Protein AF-A0A7G8ZHF4-F1 (afdb_monomer_lite)

Sequence (142 aa):
MLTRILTFTLAAIASLFSIAAAQAPAPLAVGQEWSIQGEGLDSVRVVIGHLETADGLGDVVHISVSGIPPEYAPGGVIGHLPYLASALPAFLDTQTGTGEVSPEFENGMAYWRDAGGGAFDISLEELITVLLPASYPTDPPK

Radius of gyration: 25.29 Å; chains: 1; bounding box: 54×100×42 Å

pLDDT: mean 82.86, std 17.48, range [40.44, 98.44]

Secondary structure (DSSP, 8-state):
----------------------PPPPPP-TTEEEEE-STT-TT-EEEEEEEEEETTTEEEEEEEEE---TTTSTTSEEEEEEEETTTGGGTEEEEEEE-PPPTTHHHHHHHHHHTT---B-S-HHHIIIIIHHHHS-SSPP-

Foldseek 3Di:
DDDDDDDDDDDDDDPPPPPPPPPDPDDDDAQWKFQWDDPPRRQKIKGFHDWDQAPPAGIKTKIKIARQPCLQPPVRIDQIAIARSVQVVVTTDDGPGGDDGHPCNVVVVVVCVVVVHHHDNDHVCCCRVPPRNVVDPPDDDD

Structure (mmCIF, N/CA/C/O backbone):
data_AF-A0A7G8ZHF4-F1
#
_entry.id   AF-A0A7G8ZHF4-F1
#
loop_
_atom_site.group_PDB
_atom_site.id
_atom_site.type_symbol
_atom_site.label_atom_id
_atom_site.label_alt_id
_atom_site.label_comp_id
_atom_site.label_asym_id
_atom_site.label_entity_id
_atom_site.label_seq_id
_atom_site.pdbx_PDB_ins_code
_atom_site.Cartn_x
_atom_site.Cartn_y
_atom_site.Cartn_z
_atom_site.occupancy
_atom_site.B_iso_or_equiv
_atom_site.auth_seq_id
_atom_site.auth_comp_id
_atom_site.auth_asym_id
_atom_site.auth_atom_id
_atom_site.pdbx_PDB_model_num
ATOM 1 N N . MET A 1 1 ? -36.081 -75.756 27.613 1.00 41.00 1 MET A N 1
ATOM 2 C CA . MET A 1 1 ? -34.888 -75.570 26.757 1.00 41.00 1 MET A CA 1
ATOM 3 C C . MET A 1 1 ? -35.088 -74.254 26.018 1.00 41.00 1 MET A C 1
ATOM 5 O O . MET A 1 1 ? -36.100 -74.136 25.349 1.00 41.00 1 MET A O 1
ATOM 9 N N . LEU A 1 2 ? -34.461 -73.161 26.478 1.00 43.19 2 LEU A N 1
ATOM 10 C CA . LEU A 1 2 ? -33.217 -72.576 25.921 1.00 43.19 2 LEU A CA 1
ATOM 11 C C . LEU A 1 2 ? -33.400 -72.220 24.425 1.00 43.19 2 LEU A C 1
ATOM 13 O O . LEU A 1 2 ? -33.728 -73.101 23.648 1.00 43.19 2 LEU A O 1
ATOM 17 N N . THR A 1 3 ? -33.262 -70.975 23.953 1.00 40.44 3 THR A N 1
ATOM 18 C CA . THR A 1 3 ? -32.170 -70.027 24.232 1.00 40.44 3 THR A CA 1
ATOM 19 C C . THR A 1 3 ? -32.584 -68.590 23.871 1.00 40.44 3 THR A C 1
ATOM 21 O O . THR A 1 3 ? -33.182 -68.349 22.827 1.00 40.44 3 THR A O 1
ATOM 24 N N . ARG A 1 4 ? -32.246 -67.636 24.748 1.00 59.09 4 ARG A N 1
ATOM 25 C CA . ARG A 1 4 ? -32.318 -66.181 24.534 1.00 59.09 4 ARG A CA 1
ATOM 26 C C . ARG A 1 4 ? -31.205 -65.746 23.577 1.00 59.09 4 ARG A C 1
ATOM 28 O O . ARG A 1 4 ? -30.057 -66.107 23.818 1.00 59.09 4 ARG A O 1
ATOM 35 N N . ILE A 1 5 ? -31.507 -64.916 22.582 1.00 54.88 5 ILE A N 1
ATOM 36 C CA . ILE A 1 5 ? -30.484 -64.177 21.832 1.00 54.88 5 ILE A CA 1
ATOM 37 C C . ILE A 1 5 ? -30.623 -62.705 22.215 1.00 54.88 5 ILE A C 1
ATOM 39 O O . ILE A 1 5 ? -31.625 -62.061 21.918 1.00 54.88 5 ILE A O 1
ATOM 43 N N . LEU A 1 6 ? -29.639 -62.221 22.971 1.00 54.59 6 LEU A N 1
ATOM 44 C CA . LEU A 1 6 ? -29.464 -60.820 23.334 1.00 54.59 6 LEU A CA 1
ATOM 45 C C . LEU A 1 6 ? -28.831 -60.114 22.127 1.00 54.59 6 LEU A C 1
ATOM 47 O O . LEU A 1 6 ? -27.663 -60.352 21.822 1.00 54.59 6 LEU A O 1
ATOM 51 N N . THR A 1 7 ? -29.581 -59.265 21.430 1.00 55.22 7 THR A N 1
ATOM 52 C CA . THR A 1 7 ? -29.020 -58.425 20.365 1.00 55.22 7 THR A CA 1
ATOM 53 C C . THR A 1 7 ? -28.458 -57.156 21.003 1.00 55.22 7 THR A C 1
ATOM 55 O O . THR A 1 7 ? -29.204 -56.255 21.376 1.00 55.22 7 THR A O 1
ATOM 58 N N . PHE A 1 8 ? -27.137 -57.106 21.180 1.00 53.47 8 PHE A N 1
ATOM 59 C CA . PHE A 1 8 ? -26.416 -55.877 21.513 1.00 53.47 8 PHE A CA 1
ATOM 60 C C . PHE A 1 8 ? -26.340 -55.004 20.257 1.00 53.47 8 PHE A C 1
ATOM 62 O O . PHE A 1 8 ? -25.573 -55.300 19.341 1.00 53.47 8 PHE A O 1
ATOM 69 N N . THR A 1 9 ? -27.126 -53.930 20.200 1.00 55.09 9 THR A N 1
ATOM 70 C CA . THR A 1 9 ? -26.964 -52.906 19.163 1.00 55.09 9 THR A CA 1
ATOM 71 C C . THR A 1 9 ? -25.876 -51.933 19.607 1.00 55.09 9 THR A C 1
ATOM 73 O O . THR A 1 9 ? -26.032 -51.198 20.581 1.00 55.09 9 THR A O 1
ATOM 76 N N . LEU A 1 10 ? -24.750 -51.982 18.901 1.00 52.69 10 LEU A N 1
ATOM 77 C CA . LEU A 1 10 ? -23.582 -51.126 19.064 1.00 52.69 10 LEU A CA 1
ATOM 78 C C . LEU A 1 10 ? -23.965 -49.666 18.747 1.00 52.69 10 LEU A C 1
ATOM 80 O O . LEU A 1 10 ? -24.356 -49.358 17.622 1.00 52.69 10 LEU A O 1
ATOM 84 N N . ALA A 1 11 ? -23.872 -48.767 19.727 1.00 55.88 11 ALA A N 1
ATOM 85 C CA . ALA A 1 11 ? -24.032 -47.332 19.505 1.00 55.88 11 ALA A CA 1
ATOM 86 C C . ALA A 1 11 ? -22.771 -46.782 18.816 1.00 55.88 11 ALA A C 1
ATOM 88 O O . ALA A 1 11 ? -21.720 -46.651 19.442 1.00 55.88 11 ALA A O 1
ATOM 89 N N . ALA A 1 12 ? -22.862 -46.490 17.518 1.00 54.31 12 ALA A N 1
ATOM 90 C CA . ALA A 1 12 ? -21.806 -45.816 16.771 1.00 54.31 12 ALA A CA 1
ATOM 91 C C . ALA A 1 12 ? -21.828 -44.312 17.097 1.00 54.31 12 ALA A C 1
ATOM 93 O O . ALA A 1 12 ? -22.711 -43.581 16.653 1.00 54.31 12 ALA A O 1
ATOM 94 N N . ILE A 1 13 ? -20.864 -43.857 17.897 1.00 61.62 13 ILE A N 1
ATOM 95 C CA . ILE A 1 13 ? -20.627 -42.436 18.168 1.00 61.62 13 ILE A CA 1
ATOM 96 C C . ILE A 1 13 ? -19.887 -41.865 16.953 1.00 61.62 13 ILE A C 1
ATOM 98 O O . ILE A 1 13 ? -18.689 -42.080 16.787 1.00 61.62 13 ILE A O 1
ATOM 102 N N . ALA A 1 14 ? -20.610 -41.176 16.070 1.00 56.94 1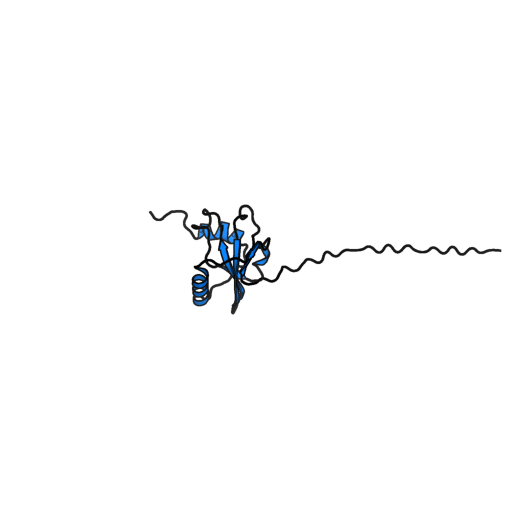4 ALA A N 1
ATOM 103 C CA . ALA A 1 14 ? -20.013 -40.414 14.979 1.00 56.94 14 ALA A CA 1
ATOM 104 C C . ALA A 1 14 ? -19.452 -39.100 15.544 1.00 56.94 14 ALA A C 1
ATOM 106 O O . ALA A 1 14 ? -20.191 -38.144 15.779 1.00 56.94 14 ALA A O 1
ATOM 107 N N . SER A 1 15 ? -18.144 -39.063 15.797 1.00 61.16 15 SER A N 1
ATOM 108 C CA . SER A 1 15 ? -17.436 -37.833 16.149 1.00 61.16 15 SER A CA 1
ATOM 109 C C . SER A 1 15 ? -17.461 -36.873 14.958 1.00 61.16 15 SER A C 1
ATOM 111 O O . SER A 1 15 ? -16.761 -37.074 13.966 1.00 61.16 15 SER A O 1
ATOM 113 N N . LEU A 1 16 ? -18.282 -35.829 15.061 1.00 57.31 16 LEU A N 1
ATOM 114 C CA . LEU A 1 16 ? -18.289 -34.681 14.159 1.00 57.31 16 LEU A CA 1
ATOM 115 C C . LEU A 1 16 ? -17.000 -33.879 14.378 1.00 57.31 16 LEU A C 1
ATOM 117 O O . LEU A 1 16 ? -16.948 -32.976 15.209 1.00 57.31 16 LEU A O 1
ATOM 121 N N . PHE A 1 17 ? -15.940 -34.219 13.649 1.00 56.84 17 PHE A N 1
ATOM 122 C CA . PHE A 1 17 ? -14.809 -33.313 13.489 1.00 56.84 17 PHE A CA 1
ATOM 123 C C . PHE A 1 17 ? -15.224 -32.224 12.500 1.00 56.84 17 PHE A C 1
ATOM 125 O O . PHE A 1 17 ? -15.137 -32.402 11.286 1.00 56.84 17 PHE A O 1
ATOM 132 N N . SER A 1 18 ? -15.710 -31.099 13.023 1.00 59.12 18 SER A N 1
ATOM 133 C CA . SER A 1 18 ? -15.819 -29.864 12.249 1.00 59.12 18 SER A CA 1
ATOM 134 C C . SER A 1 18 ? -14.406 -29.406 11.906 1.00 59.12 18 SER A C 1
ATOM 136 O O . SER A 1 18 ? -13.730 -28.781 12.720 1.00 59.12 18 SER A O 1
ATOM 138 N N . ILE A 1 19 ? -13.938 -29.753 10.710 1.00 61.25 19 ILE A N 1
ATOM 139 C CA . ILE A 1 19 ? -12.749 -29.133 10.135 1.00 61.25 19 ILE A CA 1
ATOM 140 C C . ILE A 1 19 ? -13.155 -27.687 9.857 1.00 61.25 19 ILE A C 1
ATOM 142 O O . ILE A 1 19 ? -13.947 -27.426 8.951 1.00 61.25 19 ILE A O 1
ATOM 146 N N . ALA A 1 20 ? -12.675 -26.753 10.678 1.00 59.09 20 ALA A N 1
ATOM 147 C CA . ALA A 1 20 ? -12.745 -25.339 10.355 1.00 59.09 20 ALA A CA 1
ATOM 148 C C . ALA A 1 20 ? -11.968 -25.148 9.047 1.00 59.09 20 ALA A C 1
ATOM 150 O O . ALA A 1 20 ? -10.740 -25.216 9.031 1.00 59.09 20 ALA A O 1
ATOM 151 N N . ALA A 1 21 ? -12.685 -25.003 7.934 1.00 57.22 21 ALA A N 1
ATOM 152 C CA . ALA A 1 21 ? -12.077 -24.609 6.680 1.00 57.22 21 ALA A CA 1
ATOM 153 C C . ALA A 1 21 ? -11.500 -23.208 6.896 1.00 57.22 21 ALA A C 1
ATOM 155 O O . ALA A 1 21 ? -12.256 -22.258 7.106 1.00 57.22 21 ALA A O 1
ATOM 156 N N . ALA A 1 22 ? -10.172 -23.097 6.898 1.00 57.25 22 ALA A N 1
ATOM 157 C CA . ALA A 1 22 ? -9.510 -21.808 6.800 1.00 57.25 22 ALA A CA 1
ATOM 158 C C . ALA A 1 22 ? -10.074 -21.107 5.559 1.00 57.25 22 ALA A C 1
ATOM 160 O O . ALA A 1 22 ? -9.947 -21.615 4.442 1.00 57.25 22 ALA A O 1
ATOM 161 N N . GLN A 1 23 ? -10.784 -19.998 5.765 1.00 52.66 23 GLN A N 1
ATOM 162 C CA . GLN A 1 23 ? -11.251 -19.171 4.664 1.00 52.66 23 GLN A CA 1
ATOM 163 C C . GLN A 1 23 ? -10.007 -18.659 3.943 1.00 52.66 23 GLN A C 1
ATOM 165 O O . GLN A 1 23 ? -9.147 -18.034 4.562 1.00 52.66 23 GLN A O 1
ATOM 170 N N . ALA A 1 24 ? -9.879 -18.984 2.656 1.00 57.00 24 ALA A N 1
ATOM 171 C CA . ALA A 1 24 ? -8.838 -18.389 1.833 1.00 57.00 24 ALA A CA 1
ATOM 172 C C . ALA A 1 24 ? -8.989 -16.858 1.896 1.00 57.00 24 ALA A C 1
ATOM 174 O O . ALA A 1 24 ? -10.131 -16.380 1.879 1.00 57.00 24 ALA A O 1
ATOM 175 N N . PRO A 1 25 ? -7.884 -16.096 1.992 1.00 63.62 25 PRO A N 1
ATOM 176 C CA . PRO A 1 25 ? -7.959 -14.642 2.001 1.00 63.62 25 PRO A CA 1
ATOM 177 C C . PRO A 1 25 ? -8.721 -14.167 0.762 1.00 63.62 25 PRO A C 1
ATOM 179 O O . PRO A 1 25 ? -8.571 -14.730 -0.328 1.00 63.62 25 PRO A O 1
ATOM 182 N N . ALA A 1 26 ? -9.587 -13.170 0.946 1.00 70.44 26 ALA A N 1
ATOM 183 C CA . ALA A 1 26 ? -10.343 -12.596 -0.155 1.00 70.44 26 ALA A CA 1
ATOM 184 C C . ALA A 1 26 ? -9.377 -12.114 -1.255 1.00 70.44 26 ALA A C 1
ATOM 186 O O . ALA A 1 26 ? -8.297 -11.607 -0.938 1.00 70.44 26 ALA A O 1
ATOM 187 N N . PRO A 1 27 ? -9.729 -12.272 -2.542 1.00 87.50 27 PRO A N 1
ATOM 188 C CA . PRO A 1 27 ? -8.869 -11.820 -3.623 1.00 87.50 27 PRO A CA 1
ATOM 189 C C . PRO A 1 27 ? -8.679 -10.300 -3.557 1.00 87.50 27 PRO A C 1
ATOM 191 O O . PRO A 1 27 ? -9.636 -9.542 -3.365 1.00 87.50 27 PRO A O 1
ATOM 194 N N . LEU A 1 28 ? -7.430 -9.875 -3.743 1.00 94.81 28 LEU A N 1
ATOM 195 C CA . LEU A 1 28 ? -7.052 -8.470 -3.825 1.00 94.81 28 LEU A CA 1
ATOM 196 C C . LEU A 1 28 ? -7.618 -7.847 -5.105 1.00 94.81 28 LEU A C 1
ATOM 198 O O . LEU A 1 28 ? -7.568 -8.455 -6.176 1.00 94.81 28 LEU A O 1
ATOM 202 N N . ALA A 1 29 ? -8.143 -6.630 -5.000 1.00 96.94 29 ALA A N 1
ATOM 203 C CA . ALA A 1 29 ? -8.706 -5.899 -6.129 1.00 96.94 29 ALA A CA 1
ATOM 204 C C . ALA A 1 29 ? -8.417 -4.400 -6.030 1.00 96.94 29 ALA A C 1
ATOM 206 O O . ALA A 1 29 ? -8.378 -3.826 -4.942 1.00 96.94 29 ALA A O 1
ATOM 207 N N . VAL A 1 30 ? -8.260 -3.762 -7.192 1.00 98.06 30 VAL A N 1
ATOM 208 C CA . VAL A 1 30 ? -8.079 -2.309 -7.293 1.00 98.06 30 VAL A CA 1
ATOM 209 C C . VAL A 1 30 ? -9.252 -1.576 -6.639 1.00 98.06 30 VAL A C 1
ATOM 211 O O . VAL A 1 30 ? -10.412 -1.956 -6.797 1.00 98.06 30 VAL A O 1
ATOM 214 N N . GLY A 1 31 ? -8.927 -0.519 -5.903 1.00 97.94 31 GLY A N 1
ATOM 215 C CA . GLY A 1 31 ? -9.852 0.326 -5.163 1.00 97.94 31 GLY A CA 1
ATOM 216 C C . GLY A 1 31 ? -10.181 -0.179 -3.762 1.00 97.94 31 GLY A C 1
ATOM 217 O O . GLY A 1 31 ? -10.786 0.575 -3.008 1.00 97.94 31 GLY A O 1
ATOM 218 N N . GLN A 1 32 ? -9.801 -1.406 -3.378 1.00 98.19 32 GLN A N 1
ATOM 219 C CA . GLN A 1 32 ? -10.012 -1.875 -2.006 1.00 98.19 32 GLN A CA 1
ATOM 220 C C . GLN A 1 32 ? -9.186 -1.049 -1.014 1.00 98.19 32 GLN A C 1
ATOM 222 O O . GLN A 1 32 ? -7.991 -0.834 -1.227 1.00 98.19 32 GLN A O 1
ATOM 227 N N . GLU A 1 33 ? -9.825 -0.650 0.086 1.00 98.12 33 GLU A N 1
ATOM 228 C CA . GLU A 1 33 ? -9.169 -0.055 1.249 1.00 98.12 33 GLU A CA 1
ATOM 229 C C . GLU A 1 33 ? -9.134 -1.056 2.407 1.00 98.12 33 GLU A C 1
ATOM 231 O O . GLU A 1 33 ? -10.126 -1.741 2.682 1.00 98.12 33 GLU A O 1
ATOM 236 N N . TRP A 1 34 ? -7.994 -1.117 3.090 1.00 97.50 34 TRP A N 1
ATOM 237 C CA . TRP A 1 34 ? -7.728 -2.036 4.187 1.00 97.50 34 TRP A CA 1
ATOM 238 C C . TRP A 1 34 ? -7.129 -1.314 5.400 1.00 97.50 34 TRP A C 1
ATOM 240 O O . TRP A 1 34 ? -6.293 -0.416 5.251 1.00 97.50 34 TRP A O 1
ATOM 250 N N . SER A 1 35 ? -7.519 -1.748 6.603 1.00 95.00 35 SER A N 1
ATOM 251 C CA . SER A 1 35 ? -6.708 -1.565 7.810 1.00 95.00 35 SER A CA 1
ATOM 252 C C . SER A 1 35 ? -5.525 -2.533 7.800 1.00 95.00 35 SER A C 1
ATOM 254 O O . SER A 1 35 ? -5.523 -3.533 7.072 1.00 95.00 35 SER A O 1
ATOM 256 N N . ILE A 1 36 ? -4.520 -2.243 8.623 1.00 91.94 36 ILE A N 1
ATOM 257 C CA . ILE A 1 36 ? -3.339 -3.092 8.772 1.00 91.94 36 ILE A CA 1
ATOM 258 C C . ILE A 1 36 ? -3.173 -3.571 10.207 1.00 91.94 36 ILE A C 1
ATOM 260 O O . ILE A 1 36 ? -3.678 -2.957 11.144 1.00 91.94 36 ILE A O 1
ATOM 264 N N . GLN A 1 37 ? -2.444 -4.670 10.356 1.00 85.75 37 GLN A N 1
ATOM 265 C CA . GLN A 1 37 ? -2.004 -5.181 11.648 1.00 85.75 37 GLN A CA 1
ATOM 266 C C . GLN A 1 37 ? -0.793 -4.372 12.144 1.00 85.75 37 GLN A C 1
ATOM 268 O O . GLN A 1 37 ? 0.054 -3.977 11.342 1.00 85.75 37 GLN A O 1
ATOM 273 N N . GLY A 1 38 ? -0.699 -4.152 13.457 1.00 81.62 38 GLY A N 1
ATOM 274 C CA . GLY A 1 38 ? 0.460 -3.524 14.104 1.00 81.62 38 GLY A CA 1
ATOM 275 C C . GLY A 1 38 ? 0.063 -2.589 15.244 1.00 81.62 38 GLY A C 1
ATOM 276 O O . GLY A 1 38 ? -0.943 -1.880 15.165 1.00 81.62 38 GLY A O 1
ATOM 277 N N . GLU A 1 39 ? 0.843 -2.584 16.325 1.00 82.31 39 GLU A N 1
ATOM 278 C CA . GLU A 1 39 ? 0.576 -1.703 17.465 1.00 82.31 39 GLU A CA 1
ATOM 279 C C . GLU A 1 39 ? 0.784 -0.233 17.067 1.00 82.31 39 GLU A C 1
ATOM 281 O O . GLU A 1 39 ? 1.812 0.141 16.509 1.00 82.31 39 GLU A O 1
ATOM 286 N N . GLY A 1 40 ? -0.203 0.623 17.350 1.00 82.38 40 GLY A N 1
ATOM 287 C CA . GLY A 1 40 ? -0.129 2.052 17.025 1.00 82.38 40 GLY A CA 1
ATOM 288 C C . GLY A 1 40 ? -0.372 2.397 15.550 1.00 82.38 40 GLY A C 1
ATOM 289 O O . GLY A 1 40 ? -0.235 3.561 15.178 1.00 82.38 40 GLY A O 1
ATOM 290 N N . LEU A 1 41 ? -0.774 1.427 14.718 1.00 86.25 41 LEU A N 1
ATOM 291 C CA . LEU A 1 41 ? -1.065 1.630 13.292 1.00 86.25 41 LEU A CA 1
ATOM 292 C C . LEU A 1 41 ? -2.570 1.694 12.977 1.00 86.25 41 LEU A C 1
ATOM 294 O O . LEU A 1 41 ? -2.970 1.623 11.817 1.00 86.25 41 LEU A O 1
ATOM 298 N N . ASP A 1 42 ? -3.417 1.906 13.989 1.00 89.06 42 ASP A N 1
ATOM 299 C CA . ASP A 1 42 ? -4.885 1.927 13.863 1.00 89.06 42 ASP A CA 1
ATOM 300 C C . ASP A 1 42 ? -5.412 2.982 12.873 1.00 89.06 42 ASP A C 1
ATOM 302 O O . ASP A 1 42 ? -6.508 2.846 12.313 1.00 89.06 42 ASP A O 1
ATOM 306 N N . SER A 1 43 ? -4.652 4.058 12.650 1.00 92.44 43 SER A N 1
ATOM 307 C CA . SER A 1 43 ? -4.976 5.114 11.685 1.00 92.44 43 SER A CA 1
ATOM 308 C C . SER A 1 43 ? -4.493 4.815 10.268 1.00 92.44 43 SER A C 1
ATOM 310 O O . SER A 1 43 ? -4.945 5.481 9.338 1.00 92.44 43 SER A O 1
ATOM 312 N N . VAL A 1 44 ? -3.608 3.831 10.087 1.00 94.12 44 VAL A N 1
ATOM 313 C CA . VAL A 1 44 ? -2.999 3.541 8.791 1.00 94.12 44 VAL A CA 1
ATOM 314 C C . VAL A 1 44 ? -3.998 2.845 7.877 1.00 94.12 44 VAL A C 1
ATOM 316 O O . VAL A 1 44 ? -4.682 1.893 8.267 1.00 94.12 44 VAL A O 1
ATOM 319 N N . ARG A 1 45 ? -4.099 3.334 6.643 1.00 96.38 45 ARG A N 1
ATOM 320 C CA . ARG A 1 45 ? -4.939 2.760 5.592 1.00 96.38 45 ARG A CA 1
ATOM 321 C C . ARG A 1 45 ? -4.105 2.444 4.369 1.00 96.38 45 ARG A C 1
ATOM 323 O O . ARG A 1 45 ? -3.231 3.221 3.989 1.00 96.38 45 ARG A O 1
ATOM 330 N N . VAL A 1 46 ? -4.409 1.309 3.755 1.00 97.31 46 VAL A N 1
ATOM 331 C CA . VAL A 1 46 ? -3.806 0.843 2.507 1.00 97.31 46 VAL A CA 1
ATOM 332 C C . VAL A 1 46 ? -4.881 0.828 1.432 1.00 97.31 46 VAL A C 1
ATOM 334 O O . VAL A 1 46 ? -5.908 0.178 1.612 1.00 97.31 46 VAL A O 1
ATOM 337 N N . VAL A 1 47 ? -4.632 1.497 0.308 1.00 98.38 47 VAL A N 1
ATOM 338 C CA . VAL A 1 47 ? -5.492 1.441 -0.883 1.00 98.38 47 VAL A CA 1
ATOM 339 C C . VAL A 1 47 ? -4.750 0.734 -2.008 1.00 98.38 47 VAL A C 1
ATOM 341 O O . VAL A 1 47 ? -3.636 1.123 -2.361 1.00 98.38 47 VAL A O 1
ATOM 344 N N . ILE A 1 48 ? -5.376 -0.286 -2.595 1.00 98.44 48 ILE A N 1
ATOM 345 C CA . ILE A 1 48 ? -4.836 -1.002 -3.756 1.00 98.44 48 ILE A CA 1
ATOM 346 C C . ILE A 1 48 ? -5.105 -0.180 -5.014 1.00 98.44 48 ILE A C 1
ATOM 348 O O . ILE A 1 48 ? -6.252 -0.041 -5.430 1.00 98.44 48 ILE A O 1
ATOM 352 N N . GLY A 1 49 ? -4.063 0.353 -5.643 1.00 98.31 49 GLY A N 1
ATOM 353 C CA . GLY A 1 49 ? -4.202 1.185 -6.838 1.00 98.31 49 GLY A CA 1
ATOM 354 C C . GLY A 1 49 ? -3.986 0.447 -8.152 1.00 98.31 49 GLY A C 1
ATOM 355 O O . GLY A 1 49 ? -4.634 0.761 -9.147 1.00 98.31 49 GLY A O 1
ATOM 356 N N . HIS A 1 50 ? -3.099 -0.549 -8.174 1.00 98.38 50 HIS A N 1
ATOM 357 C CA . HIS A 1 50 ? -2.805 -1.306 -9.389 1.00 98.38 50 HIS A CA 1
ATOM 358 C C . HIS A 1 50 ? -2.351 -2.733 -9.076 1.00 98.38 50 HIS A C 1
ATOM 360 O O . HIS A 1 50 ? -1.797 -3.005 -8.011 1.00 98.38 50 HIS A O 1
ATOM 366 N N . LEU A 1 51 ? -2.593 -3.636 -10.022 1.00 98.00 51 LEU A N 1
ATOM 367 C CA . LEU A 1 51 ? -2.170 -5.032 -9.996 1.00 98.00 51 LEU A CA 1
ATOM 368 C C . LEU A 1 51 ? -1.517 -5.324 -11.349 1.00 98.00 51 LEU A C 1
ATOM 370 O O . LEU A 1 51 ? -2.171 -5.136 -12.376 1.00 98.00 51 LEU A O 1
ATOM 374 N N . GLU A 1 52 ? -0.268 -5.781 -11.364 1.00 96.62 52 GLU A N 1
ATOM 375 C CA . GLU A 1 52 ? 0.410 -6.203 -12.595 1.00 96.62 52 GLU A CA 1
ATOM 376 C C . GLU A 1 52 ? 1.335 -7.397 -12.361 1.00 96.62 52 GLU A C 1
ATOM 378 O O . GLU A 1 52 ? 1.799 -7.630 -11.251 1.00 96.62 52 GLU A O 1
ATOM 383 N N . THR A 1 53 ? 1.612 -8.158 -13.418 1.00 97.25 53 THR A N 1
ATOM 384 C CA . THR A 1 53 ? 2.677 -9.165 -13.410 1.00 97.25 53 THR A CA 1
ATOM 385 C C . THR A 1 53 ? 3.916 -8.538 -14.040 1.00 97.25 53 THR A C 1
ATOM 387 O O . THR A 1 53 ? 3.887 -8.160 -15.211 1.00 97.25 53 THR A O 1
ATOM 390 N N . ALA A 1 54 ? 4.996 -8.426 -13.270 1.00 94.88 54 ALA A N 1
ATOM 391 C CA . ALA A 1 54 ? 6.249 -7.816 -13.693 1.00 94.88 54 ALA A CA 1
ATOM 392 C C . ALA A 1 54 ? 7.324 -8.873 -13.983 1.00 94.88 54 ALA A C 1
ATOM 394 O O . ALA A 1 54 ? 7.502 -9.843 -13.234 1.00 94.88 54 ALA A O 1
ATOM 395 N N . ASP A 1 55 ? 8.068 -8.667 -15.070 1.00 92.75 55 ASP A N 1
ATOM 396 C CA . ASP A 1 55 ? 9.124 -9.579 -15.502 1.00 92.75 55 ASP A CA 1
ATOM 397 C C . ASP A 1 55 ? 10.186 -9.752 -14.408 1.00 92.75 55 ASP A C 1
ATOM 399 O O . ASP A 1 55 ? 10.776 -8.793 -13.916 1.00 92.75 55 ASP A O 1
ATOM 403 N N . GLY A 1 56 ? 10.431 -11.003 -14.013 1.00 92.81 56 GLY A N 1
ATOM 404 C CA . GLY A 1 56 ? 11.407 -11.349 -12.976 1.00 92.81 56 GLY A CA 1
ATOM 405 C C . GLY A 1 56 ? 10.937 -11.155 -11.528 1.00 92.81 56 GLY A C 1
ATOM 406 O O . GLY A 1 56 ? 11.623 -11.638 -10.629 1.00 92.81 56 GLY A O 1
ATOM 407 N N . LEU A 1 57 ? 9.778 -10.528 -11.294 1.00 94.31 57 LEU A N 1
ATOM 408 C CA . LEU A 1 57 ? 9.207 -10.315 -9.953 1.00 94.31 57 LEU A CA 1
ATOM 409 C C . LEU A 1 57 ? 7.924 -11.120 -9.707 1.00 94.31 57 LEU A C 1
ATOM 411 O O . LEU A 1 57 ? 7.640 -11.479 -8.567 1.00 94.31 57 LEU A O 1
ATOM 415 N N . GLY A 1 58 ? 7.171 -11.441 -10.762 1.00 95.88 58 GLY A N 1
ATOM 416 C CA . GLY A 1 58 ? 5.855 -12.067 -10.639 1.00 95.88 58 GLY A CA 1
ATOM 417 C C . GLY A 1 58 ? 4.763 -11.034 -10.370 1.00 95.88 58 GLY A C 1
ATOM 418 O O . GLY A 1 58 ? 4.832 -9.919 -10.881 1.00 95.88 58 GLY A O 1
ATOM 419 N N . ASP A 1 59 ? 3.739 -11.409 -9.606 1.00 97.62 59 ASP A N 1
ATOM 420 C CA . ASP A 1 59 ? 2.588 -10.540 -9.352 1.00 97.62 59 ASP A CA 1
ATOM 421 C C . ASP A 1 59 ? 2.918 -9.462 -8.310 1.00 97.62 59 ASP A C 1
ATOM 423 O O . ASP A 1 59 ? 3.282 -9.759 -7.165 1.00 97.62 59 ASP A O 1
ATOM 427 N N . VAL A 1 60 ? 2.751 -8.203 -8.711 1.00 97.94 60 VAL A N 1
ATOM 428 C CA . VAL A 1 60 ? 3.011 -7.000 -7.921 1.00 97.94 60 VAL A CA 1
ATOM 429 C C . VAL A 1 60 ? 1.704 -6.243 -7.683 1.00 97.94 60 VAL A C 1
ATOM 431 O O . VAL A 1 60 ? 0.883 -6.035 -8.578 1.00 97.94 60 VAL A O 1
ATOM 434 N N . VAL A 1 61 ? 1.520 -5.812 -6.440 1.00 98.12 61 VAL A N 1
ATOM 435 C CA . VAL A 1 61 ? 0.412 -4.985 -5.974 1.00 98.12 61 VAL A CA 1
ATOM 436 C C . VAL A 1 61 ? 0.956 -3.609 -5.637 1.00 98.12 61 VAL A C 1
ATOM 438 O O . VAL A 1 61 ? 1.827 -3.461 -4.783 1.00 98.12 61 VAL A O 1
ATOM 441 N N . HIS A 1 62 ? 0.433 -2.591 -6.300 1.00 98.25 62 HIS A N 1
ATOM 442 C CA . HIS A 1 62 ? 0.848 -1.211 -6.105 1.00 98.25 62 HIS A CA 1
ATOM 443 C C . HIS A 1 62 ? -0.165 -0.557 -5.181 1.00 98.25 62 HIS A C 1
ATOM 445 O O . HIS A 1 62 ? -1.355 -0.482 -5.506 1.00 98.25 62 HIS A O 1
ATOM 451 N N . ILE A 1 63 ? 0.308 -0.087 -4.033 1.00 98.06 63 ILE A N 1
ATOM 452 C CA . ILE A 1 63 ? -0.533 0.483 -2.987 1.00 98.06 63 ILE A CA 1
ATOM 453 C C . ILE A 1 63 ? -0.195 1.950 -2.729 1.00 98.06 63 ILE A C 1
ATOM 455 O O . ILE A 1 63 ? 0.924 2.403 -2.977 1.00 98.06 63 ILE A O 1
ATOM 459 N N . 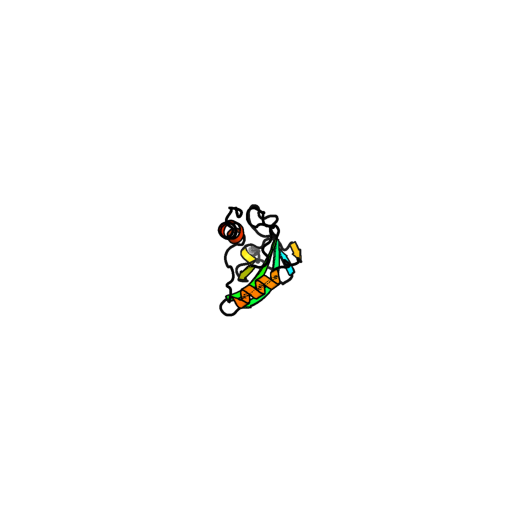SER A 1 64 ? -1.170 2.681 -2.204 1.00 97.75 64 SER A N 1
ATOM 460 C CA . SER A 1 64 ? -0.957 3.954 -1.521 1.00 97.75 64 SER A CA 1
ATOM 461 C C . SER A 1 64 ? -1.247 3.762 -0.035 1.00 97.75 64 SER A C 1
ATOM 463 O O . SER A 1 64 ? -2.150 3.001 0.322 1.00 97.75 64 SER A O 1
ATOM 465 N N . VAL A 1 65 ? -0.473 4.425 0.824 1.00 95.94 65 VAL A N 1
ATOM 466 C CA . VAL A 1 65 ? -0.606 4.306 2.281 1.00 95.94 65 VAL A CA 1
ATOM 467 C C . VAL A 1 65 ? -0.860 5.682 2.872 1.00 95.94 65 VAL A C 1
ATOM 469 O O . VAL A 1 65 ? -0.162 6.635 2.532 1.00 95.94 65 VAL A O 1
ATOM 472 N N . SER A 1 66 ? -1.848 5.799 3.752 1.00 95.50 66 SER A N 1
ATOM 473 C CA . SER A 1 66 ? -2.212 7.054 4.415 1.00 95.50 66 SER A CA 1
ATOM 474 C C . SER A 1 66 ? -2.442 6.852 5.910 1.00 95.50 66 SER A C 1
ATOM 476 O O . SER A 1 66 ? -2.479 5.721 6.392 1.00 95.50 66 SER A O 1
ATOM 478 N N . GLY A 1 67 ? -2.563 7.953 6.658 1.00 93.31 67 GLY A N 1
ATOM 479 C CA . GLY A 1 67 ? -2.781 7.914 8.106 1.00 93.31 67 GLY A CA 1
ATOM 480 C C . GLY A 1 67 ? -1.561 7.437 8.895 1.00 93.31 67 GLY A C 1
ATOM 481 O O . GLY A 1 67 ? -1.703 6.986 10.032 1.00 93.31 67 GLY A O 1
ATOM 482 N N . ILE A 1 68 ? -0.374 7.530 8.290 1.00 90.06 68 ILE A N 1
ATOM 483 C CA . ILE A 1 68 ? 0.896 7.205 8.939 1.00 90.06 68 ILE A CA 1
ATOM 484 C C . ILE A 1 68 ? 1.197 8.289 9.980 1.00 90.06 68 ILE A C 1
ATOM 486 O O . ILE A 1 68 ? 1.079 9.477 9.654 1.00 90.06 68 ILE A O 1
ATOM 490 N N . PRO A 1 69 ? 1.588 7.923 11.212 1.00 85.06 69 PRO A N 1
ATOM 491 C CA . PRO A 1 69 ? 1.982 8.908 12.207 1.00 85.06 69 PRO A CA 1
ATOM 492 C C . PRO A 1 69 ? 3.096 9.842 11.680 1.00 85.06 69 PRO A C 1
ATOM 494 O O . PRO A 1 69 ? 4.040 9.366 11.035 1.00 85.06 69 PRO A O 1
ATOM 497 N N . PRO A 1 70 ? 3.002 11.169 11.904 1.00 81.88 70 PRO A N 1
ATOM 498 C CA . PRO A 1 70 ? 3.935 12.149 11.339 1.00 81.88 70 PRO A CA 1
ATOM 499 C C . PRO A 1 70 ? 5.412 11.914 11.677 1.00 81.88 70 PRO A C 1
ATOM 501 O O . PRO A 1 70 ? 6.283 12.337 10.918 1.00 81.88 70 PRO A O 1
ATOM 504 N N . GLU A 1 71 ? 5.697 11.257 12.801 1.00 80.38 71 GLU A N 1
ATOM 505 C CA . GLU A 1 71 ? 7.040 10.854 13.224 1.00 80.38 71 GLU A CA 1
ATOM 506 C C . GLU A 1 71 ? 7.697 9.828 12.288 1.00 80.38 71 GLU A C 1
ATOM 508 O O . GLU A 1 71 ? 8.924 9.744 12.260 1.00 80.38 71 GLU A O 1
ATOM 513 N N . TYR A 1 72 ? 6.907 9.084 11.506 1.00 79.62 72 TYR A N 1
ATOM 514 C CA . TYR A 1 72 ? 7.399 8.079 10.559 1.00 79.62 72 TYR A CA 1
ATOM 515 C C . TYR A 1 72 ? 7.353 8.555 9.105 1.00 79.62 72 TYR A C 1
ATOM 517 O O . TYR A 1 72 ? 8.193 8.158 8.299 1.00 79.62 72 TYR A O 1
ATOM 525 N N . ALA A 1 73 ? 6.386 9.408 8.760 1.00 81.44 73 ALA A N 1
ATOM 526 C CA . ALA A 1 73 ? 6.251 9.966 7.419 1.00 81.44 73 ALA A CA 1
ATOM 527 C C . ALA A 1 73 ? 5.730 11.412 7.482 1.00 81.44 73 ALA A C 1
ATOM 529 O O . ALA A 1 73 ? 4.564 11.630 7.833 1.00 81.44 73 ALA A O 1
ATOM 530 N N . PRO A 1 74 ? 6.537 12.417 7.095 1.00 77.94 74 PRO A N 1
ATOM 531 C CA . PRO A 1 74 ? 6.059 13.788 6.964 1.00 77.94 74 PRO A CA 1
ATOM 532 C C . PRO A 1 74 ? 4.864 13.863 6.003 1.00 77.94 74 PRO A C 1
ATOM 534 O O . PRO A 1 74 ? 4.947 13.443 4.853 1.00 77.94 74 PRO A O 1
ATOM 537 N N . GLY A 1 75 ? 3.733 14.387 6.479 1.00 84.06 75 GLY A N 1
ATOM 538 C CA . GLY A 1 75 ? 2.482 14.437 5.710 1.00 84.06 75 GLY A CA 1
ATOM 539 C C . GLY A 1 75 ? 1.611 13.180 5.810 1.00 84.06 75 GLY A C 1
ATOM 540 O O . GLY A 1 75 ? 0.498 13.188 5.292 1.00 84.06 75 GLY A O 1
ATOM 541 N N . GLY A 1 76 ? 2.073 12.133 6.502 1.00 90.06 76 GLY A N 1
ATOM 542 C CA . GLY A 1 76 ? 1.287 10.945 6.845 1.00 90.06 76 GLY A CA 1
ATOM 543 C C . GLY A 1 76 ? 0.833 10.100 5.654 1.00 90.06 76 GLY A C 1
ATOM 544 O O . GLY A 1 76 ? -0.112 9.321 5.789 1.00 90.06 76 GLY A O 1
ATOM 545 N N . VAL A 1 77 ? 1.468 10.269 4.489 1.00 91.50 77 VAL A N 1
ATOM 546 C CA . VAL A 1 77 ? 1.106 9.606 3.232 1.00 91.50 77 VAL A CA 1
ATOM 547 C C . VAL A 1 77 ? 2.360 9.117 2.515 1.00 91.50 77 VAL A C 1
ATOM 549 O O . VAL A 1 77 ? 3.328 9.859 2.371 1.00 91.50 77 VAL A O 1
ATOM 552 N N . ILE A 1 78 ? 2.303 7.892 1.996 1.00 91.69 78 ILE A N 1
ATOM 553 C CA . ILE A 1 78 ? 3.238 7.381 0.994 1.00 91.69 78 ILE A CA 1
ATOM 554 C C . ILE A 1 78 ? 2.481 7.231 -0.321 1.00 91.69 78 ILE A C 1
ATOM 556 O O . ILE A 1 78 ? 1.478 6.515 -0.418 1.00 91.69 78 ILE A O 1
ATOM 560 N N . GLY A 1 79 ? 2.969 7.944 -1.336 1.00 93.88 79 GLY A N 1
ATOM 561 C CA . GLY A 1 79 ? 2.296 8.071 -2.624 1.00 93.88 79 GLY A CA 1
ATOM 562 C C . GLY A 1 79 ? 2.147 6.749 -3.368 1.00 93.88 79 GLY A C 1
ATOM 563 O O . GLY A 1 79 ? 1.072 6.474 -3.886 1.00 93.88 79 GLY A O 1
ATOM 564 N N . HIS A 1 80 ? 3.196 5.925 -3.379 1.00 96.38 80 HIS A N 1
ATOM 565 C CA . HIS A 1 80 ? 3.249 4.660 -4.108 1.00 96.38 80 HIS A CA 1
ATOM 566 C C . HIS A 1 80 ? 4.226 3.693 -3.426 1.00 96.38 80 HIS A C 1
ATOM 568 O O . HIS A 1 80 ? 5.352 4.075 -3.110 1.00 96.38 80 HIS A O 1
ATOM 574 N N . LEU A 1 81 ? 3.792 2.448 -3.207 1.00 96.00 81 LEU A N 1
ATOM 575 C CA . LEU A 1 81 ? 4.634 1.334 -2.767 1.00 96.00 81 LEU A CA 1
ATOM 576 C C . LEU A 1 81 ? 4.305 0.061 -3.566 1.00 96.00 81 LEU A C 1
ATOM 578 O O . LEU A 1 81 ? 3.139 -0.337 -3.609 1.00 96.00 81 LEU A O 1
ATOM 582 N N . PRO A 1 82 ? 5.298 -0.602 -4.181 1.00 97.25 82 PRO A N 1
ATOM 583 C CA . PRO A 1 82 ? 5.126 -1.900 -4.830 1.00 97.25 82 PRO A CA 1
ATOM 584 C C . PRO A 1 82 ? 5.337 -3.051 -3.834 1.00 97.25 82 PRO A C 1
ATOM 586 O O . PRO A 1 82 ? 6.360 -3.115 -3.156 1.00 97.25 82 PRO A O 1
ATOM 589 N N . TYR A 1 83 ? 4.407 -3.997 -3.779 1.00 97.31 83 TYR A N 1
ATOM 590 C CA . TYR A 1 83 ? 4.464 -5.181 -2.920 1.00 97.31 83 TYR A CA 1
ATOM 591 C C . TYR A 1 83 ? 4.298 -6.459 -3.728 1.00 97.31 83 TYR A C 1
ATOM 593 O O . TYR A 1 83 ? 3.517 -6.489 -4.673 1.00 97.31 83 TYR A O 1
ATOM 601 N N . LEU A 1 84 ? 4.963 -7.543 -3.333 1.00 96.81 84 LEU A N 1
ATOM 602 C CA . LEU A 1 84 ? 4.630 -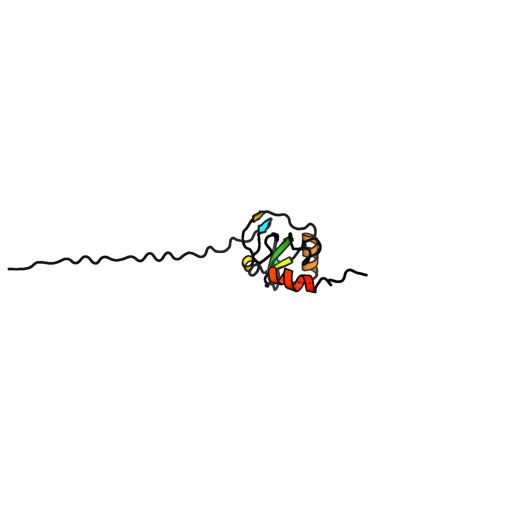8.855 -3.884 1.00 96.81 84 LEU A CA 1
ATOM 603 C C . LEU A 1 84 ? 3.209 -9.243 -3.459 1.00 96.81 84 LEU A C 1
ATOM 605 O O . LEU A 1 84 ? 2.854 -9.151 -2.278 1.00 96.81 84 LEU A O 1
ATOM 609 N N . ALA A 1 85 ? 2.408 -9.737 -4.404 1.00 95.31 85 ALA A N 1
ATOM 610 C C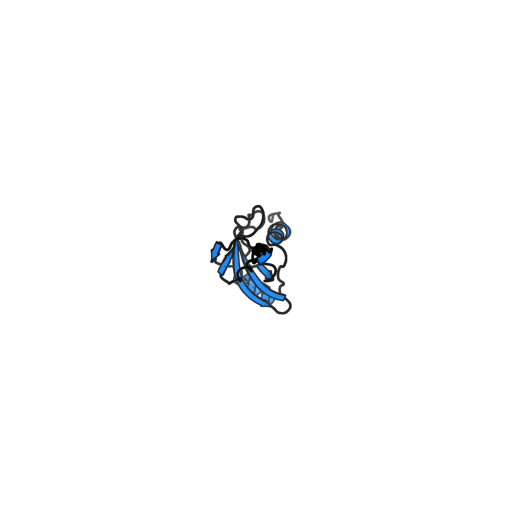A . ALA A 1 85 ? 1.029 -10.152 -4.139 1.00 95.31 85 ALA A CA 1
ATOM 611 C C . ALA A 1 85 ? 0.931 -11.253 -3.073 1.00 95.31 85 ALA A C 1
ATOM 613 O O . ALA A 1 85 ? -0.054 -11.325 -2.343 1.00 95.31 85 ALA A O 1
ATOM 614 N N . SER A 1 86 ? 1.969 -12.083 -2.941 1.00 93.31 86 SER A N 1
ATOM 615 C CA . SER A 1 86 ? 2.061 -13.115 -1.908 1.00 93.31 86 SER A CA 1
ATOM 616 C C . SER A 1 86 ? 2.368 -12.576 -0.508 1.00 93.31 86 SER A C 1
ATOM 618 O O . SER A 1 86 ? 2.093 -13.272 0.466 1.00 93.31 86 SER A O 1
ATOM 620 N N . ALA A 1 87 ? 2.953 -11.380 -0.394 1.00 93.00 87 ALA A N 1
ATOM 621 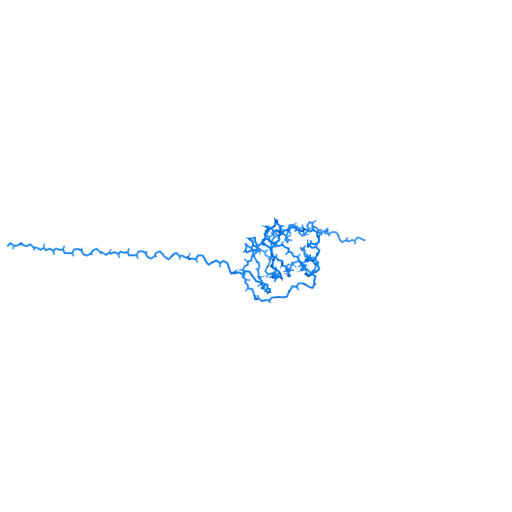C CA . ALA A 1 87 ? 3.385 -10.802 0.879 1.00 93.00 87 ALA A CA 1
ATOM 622 C C . ALA A 1 87 ? 2.337 -9.856 1.479 1.00 93.00 87 ALA A C 1
ATOM 624 O O . ALA A 1 87 ? 2.116 -9.880 2.689 1.00 93.00 87 ALA A O 1
ATOM 625 N N . LEU A 1 88 ? 1.653 -9.070 0.637 1.00 92.88 88 LEU A N 1
ATOM 626 C CA . LEU A 1 88 ? 0.677 -8.065 1.075 1.00 92.88 88 LEU A CA 1
ATOM 627 C C . LEU A 1 88 ? -0.386 -8.612 2.058 1.00 92.88 88 LEU A C 1
ATOM 629 O O . LEU A 1 88 ? -0.590 -7.987 3.098 1.00 92.88 88 LEU A O 1
ATOM 633 N N . PRO A 1 89 ? -1.026 -9.781 1.828 1.00 92.44 89 PRO A N 1
ATOM 634 C CA . PRO A 1 89 ? -2.088 -10.270 2.711 1.00 92.44 89 PRO A CA 1
ATOM 635 C C . PRO A 1 89 ? -1.647 -10.562 4.150 1.00 92.44 89 PRO A C 1
ATOM 637 O O . PRO A 1 89 ? -2.498 -10.638 5.028 1.00 92.44 89 PRO A O 1
ATOM 640 N N . ALA A 1 90 ? -0.346 -10.742 4.405 1.00 90.06 90 ALA A N 1
ATOM 641 C CA . ALA A 1 90 ? 0.157 -11.099 5.730 1.00 90.06 90 ALA A CA 1
ATOM 642 C C . ALA A 1 90 ? -0.019 -9.983 6.774 1.00 90.06 90 ALA A C 1
ATOM 644 O O . ALA A 1 90 ? 0.010 -10.273 7.966 1.00 90.06 90 ALA A O 1
ATOM 645 N N . PHE A 1 91 ? -0.194 -8.730 6.344 1.00 87.81 91 PHE A N 1
ATOM 646 C CA . PHE A 1 91 ? -0.337 -7.580 7.243 1.00 87.81 91 PHE A CA 1
ATOM 647 C C . PHE A 1 91 ? -1.607 -6.759 7.005 1.00 87.81 91 PHE A C 1
ATOM 649 O O . PHE A 1 91 ? -1.842 -5.787 7.721 1.00 87.81 91 PHE A O 1
ATOM 656 N N . LEU A 1 92 ? -2.440 -7.142 6.036 1.00 93.12 92 LEU A N 1
ATOM 657 C CA . LEU A 1 92 ? -3.801 -6.622 5.958 1.00 93.12 92 LEU A CA 1
ATOM 658 C C . LEU A 1 92 ? -4.627 -7.225 7.099 1.00 93.12 92 LEU A C 1
ATOM 660 O O . LEU A 1 92 ? -4.466 -8.395 7.454 1.00 93.12 92 LEU A O 1
ATOM 664 N N . ASP A 1 93 ? -5.504 -6.419 7.683 1.00 93.25 93 ASP A N 1
ATOM 665 C CA . ASP A 1 93 ? -6.400 -6.866 8.746 1.00 93.25 93 ASP A CA 1
ATOM 666 C C . ASP A 1 93 ? -7.840 -6.960 8.232 1.00 93.25 93 ASP A C 1
ATOM 668 O O . ASP A 1 93 ? -8.317 -8.033 7.859 1.00 93.25 93 ASP A O 1
ATOM 672 N N . THR A 1 94 ? -8.521 -5.821 8.134 1.00 94.06 94 THR A N 1
ATOM 673 C CA . THR A 1 94 ? -9.935 -5.759 7.777 1.00 94.06 94 THR A CA 1
ATOM 674 C C . THR A 1 94 ? -10.112 -4.885 6.544 1.00 94.06 94 THR A C 1
ATOM 676 O O . THR A 1 94 ? -9.615 -3.761 6.493 1.00 94.06 94 THR A O 1
ATOM 679 N N . GLN A 1 95 ? -10.859 -5.364 5.545 1.00 95.88 95 GLN A N 1
ATOM 680 C CA . GLN A 1 95 ? -11.259 -4.510 4.428 1.00 95.88 95 GLN A CA 1
ATOM 681 C C . GLN A 1 95 ? -12.260 -3.470 4.946 1.00 95.88 95 GLN A C 1
ATOM 683 O O . GLN A 1 95 ? -13.376 -3.815 5.342 1.00 95.88 95 GLN A O 1
ATOM 688 N N . THR A 1 96 ? -11.867 -2.199 4.954 1.00 95.44 96 THR A N 1
ATOM 689 C CA . THR A 1 96 ? -12.673 -1.092 5.493 1.00 95.44 96 THR A CA 1
ATOM 690 C C . THR A 1 96 ? -13.613 -0.492 4.454 1.00 95.44 96 THR A C 1
ATOM 692 O O . THR A 1 96 ? -14.597 0.152 4.820 1.00 95.44 96 THR A O 1
ATOM 695 N N . GLY A 1 97 ? -13.366 -0.746 3.165 1.00 95.50 97 GLY A N 1
ATOM 696 C CA . GLY A 1 97 ? -14.246 -0.325 2.081 1.00 95.50 97 GLY A CA 1
ATOM 697 C C . GLY A 1 97 ? -13.510 -0.159 0.759 1.00 95.50 97 GLY A C 1
ATOM 698 O O . GLY A 1 97 ? -12.774 -1.050 0.325 1.00 95.50 97 GLY A O 1
ATOM 699 N N . THR A 1 98 ? -13.754 0.982 0.118 1.00 97.19 98 THR A N 1
ATOM 700 C CA . THR A 1 98 ? -13.056 1.436 -1.086 1.00 97.19 98 THR A CA 1
ATOM 701 C C . THR A 1 98 ? -12.433 2.800 -0.839 1.00 97.19 98 THR A C 1
ATOM 703 O O . THR A 1 98 ? -13.071 3.634 -0.197 1.00 97.19 98 THR A O 1
ATOM 706 N N . GLY 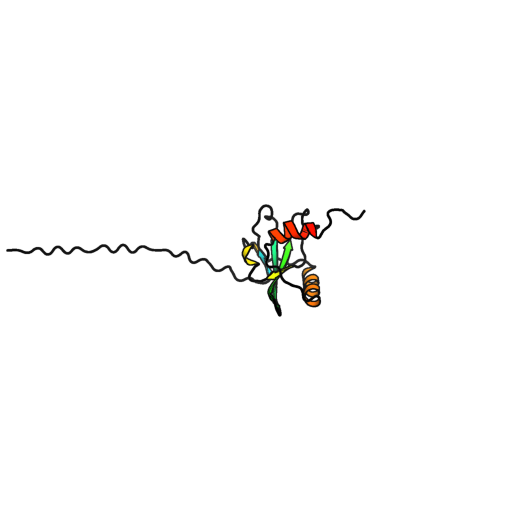A 1 99 ? -11.248 3.041 -1.391 1.00 96.25 99 GLY A N 1
ATOM 707 C CA . GLY A 1 99 ? -10.510 4.288 -1.204 1.00 96.25 99 GLY A CA 1
ATOM 708 C C . GLY A 1 99 ? -9.920 4.824 -2.503 1.00 96.25 99 GLY A C 1
ATOM 709 O O . GLY A 1 99 ? -9.884 4.138 -3.526 1.00 96.25 99 GLY A O 1
ATOM 710 N N . GLU A 1 100 ? -9.445 6.063 -2.442 1.00 97.12 100 GLU A N 1
ATOM 711 C CA . GLU A 1 100 ? -8.679 6.690 -3.515 1.00 97.12 100 GLU A CA 1
ATOM 712 C C . GLU A 1 100 ? -7.187 6.623 -3.184 1.00 97.12 100 GLU A C 1
ATOM 714 O O . GLU A 1 100 ? -6.778 6.776 -2.032 1.00 97.12 100 GLU A O 1
ATOM 719 N N . VAL A 1 101 ? -6.363 6.380 -4.201 1.00 97.94 101 VAL A N 1
ATOM 720 C CA . VAL A 1 101 ? -4.907 6.459 -4.054 1.00 97.94 101 VAL A CA 1
ATOM 721 C C . VAL A 1 101 ? -4.446 7.911 -3.948 1.00 97.94 101 VAL A C 1
ATOM 723 O O . VAL A 1 101 ? -5.138 8.833 -4.380 1.00 97.94 101 VAL A O 1
ATOM 726 N N . SER A 1 102 ? -3.248 8.121 -3.400 1.00 96.31 102 SER A N 1
ATOM 727 C CA . SER A 1 102 ? -2.598 9.433 -3.395 1.00 96.31 102 SER A CA 1
ATOM 728 C C . SER A 1 102 ? -2.516 10.044 -4.806 1.00 96.31 102 SER A C 1
ATOM 730 O O . SER A 1 102 ? -2.253 9.317 -5.765 1.00 96.31 102 SER A O 1
ATOM 732 N N . PRO A 1 103 ? -2.628 11.380 -4.952 1.00 96.12 103 PRO A N 1
ATOM 733 C CA . PRO A 1 103 ? -2.391 12.064 -6.227 1.00 96.12 103 PRO A CA 1
ATOM 734 C C . PRO A 1 103 ? -1.019 11.773 -6.861 1.00 96.12 103 PRO A C 1
ATOM 736 O O . PRO A 1 103 ? -0.879 11.846 -8.079 1.00 96.12 103 PRO A O 1
ATOM 739 N N . GLU A 1 104 ? -0.017 11.408 -6.054 1.00 94.00 104 GLU A N 1
ATOM 740 C CA . GLU A 1 104 ? 1.339 11.070 -6.519 1.00 94.00 104 GLU A CA 1
ATOM 741 C C . GLU A 1 104 ? 1.489 9.609 -6.979 1.00 94.00 104 GLU A C 1
ATOM 743 O O . GLU A 1 104 ? 2.568 9.206 -7.416 1.00 94.00 104 GLU A O 1
ATOM 748 N N . PHE A 1 105 ? 0.432 8.795 -6.884 1.00 97.75 105 PHE A N 1
ATOM 749 C CA . PHE A 1 105 ? 0.493 7.355 -7.140 1.00 97.75 105 PHE A CA 1
ATOM 750 C C . PHE A 1 105 ? 0.962 7.022 -8.562 1.00 97.75 105 PHE A C 1
ATOM 752 O O . PHE A 1 105 ? 1.896 6.241 -8.747 1.00 97.75 105 PHE A O 1
ATOM 759 N N . GLU A 1 106 ? 0.360 7.660 -9.568 1.00 97.88 106 GLU A N 1
ATOM 760 C CA . GLU A 1 106 ? 0.704 7.438 -10.979 1.00 97.88 106 GLU A CA 1
ATOM 761 C C . GLU A 1 106 ? 2.143 7.863 -11.299 1.00 97.88 106 GLU A C 1
ATOM 763 O O . GLU A 1 106 ? 2.847 7.188 -12.051 1.00 97.88 106 GLU A O 1
ATOM 768 N N . ASN A 1 107 ? 2.612 8.952 -10.682 1.00 97.12 107 ASN A N 1
ATOM 769 C CA . ASN A 1 107 ? 3.986 9.428 -10.826 1.00 97.12 107 ASN A CA 1
ATOM 770 C C . ASN A 1 107 ? 4.986 8.411 -10.246 1.00 97.12 107 ASN A C 1
ATOM 772 O O . ASN A 1 107 ? 5.937 8.013 -10.921 1.00 97.12 107 ASN A O 1
ATOM 776 N N . GLY A 1 108 ? 4.726 7.915 -9.031 1.00 96.38 108 GLY A N 1
ATOM 777 C CA . GLY A 1 108 ? 5.550 6.879 -8.402 1.00 96.38 108 GLY A CA 1
ATOM 778 C C . GLY A 1 108 ? 5.596 5.584 -9.216 1.00 96.38 108 GLY A C 1
ATOM 779 O O . GLY A 1 108 ? 6.670 5.018 -9.424 1.00 96.38 108 GLY A O 1
ATOM 780 N N . MET A 1 109 ? 4.458 5.166 -9.773 1.00 97.50 109 MET A N 1
ATOM 781 C CA . MET A 1 109 ? 4.385 3.987 -10.635 1.00 97.50 109 MET A CA 1
ATOM 782 C C . MET A 1 109 ? 5.198 4.162 -11.924 1.00 97.50 109 MET A C 1
ATOM 784 O O . MET A 1 109 ? 5.919 3.247 -12.323 1.00 97.50 109 MET A O 1
ATOM 788 N N . ALA A 1 110 ? 5.112 5.330 -12.567 1.00 97.56 110 ALA A N 1
ATOM 789 C CA . ALA A 1 110 ? 5.900 5.632 -13.758 1.00 97.56 110 ALA A CA 1
ATOM 790 C C . ALA A 1 110 ? 7.406 5.588 -13.461 1.00 97.56 110 ALA A C 1
ATOM 792 O O . ALA A 1 110 ? 8.155 4.947 -14.199 1.00 97.56 110 ALA A O 1
ATOM 793 N N . TYR A 1 111 ? 7.832 6.198 -12.350 1.00 97.38 111 TYR A N 1
ATOM 794 C CA . TYR A 1 111 ? 9.223 6.159 -11.902 1.00 97.38 111 TYR A CA 1
ATOM 795 C C . TYR A 1 111 ? 9.698 4.728 -11.613 1.00 97.38 111 TYR A C 1
ATOM 797 O O . TYR A 1 111 ? 10.774 4.326 -12.053 1.00 97.38 111 TYR A O 1
ATOM 805 N N . TRP A 1 112 ? 8.883 3.935 -10.915 1.00 97.00 112 TRP A N 1
ATOM 806 C CA . TRP A 1 112 ? 9.192 2.540 -10.613 1.00 97.00 112 TRP A CA 1
ATOM 807 C C . TRP A 1 112 ? 9.398 1.700 -11.881 1.00 97.00 112 TRP A C 1
ATOM 809 O O . TRP A 1 112 ? 10.364 0.939 -11.951 1.00 97.00 112 TRP A O 1
ATOM 819 N N . ARG A 1 113 ? 8.541 1.872 -12.899 1.00 95.94 113 ARG A N 1
ATOM 820 C CA . ARG A 1 113 ? 8.680 1.161 -14.180 1.00 95.94 113 ARG A CA 1
ATOM 821 C C . ARG A 1 113 ? 9.953 1.559 -14.921 1.00 95.94 113 ARG A C 1
ATOM 823 O O . ARG A 1 113 ? 10.670 0.679 -15.388 1.00 95.94 113 ARG A O 1
ATOM 830 N N . ASP A 1 114 ? 10.243 2.858 -15.008 1.00 96.69 114 ASP A N 1
ATOM 831 C CA . ASP A 1 114 ? 11.437 3.374 -15.695 1.00 96.69 114 ASP A CA 1
ATOM 832 C C . ASP A 1 114 ? 12.737 2.884 -15.037 1.00 96.69 114 ASP A C 1
ATOM 834 O O . ASP A 1 114 ? 13.695 2.511 -15.713 1.00 96.69 114 ASP A O 1
ATOM 838 N N . ALA A 1 115 ? 12.740 2.793 -13.705 1.00 95.75 115 ALA A N 1
ATOM 839 C CA . ALA A 1 115 ? 13.880 2.310 -12.935 1.00 95.75 115 ALA A CA 1
ATOM 840 C C . ALA A 1 115 ? 14.033 0.776 -12.920 1.00 95.75 115 ALA A C 1
ATOM 842 O O . ALA A 1 115 ? 15.029 0.283 -12.386 1.00 95.75 115 ALA A O 1
ATOM 843 N N . GLY A 1 116 ? 13.065 0.012 -13.445 1.00 93.94 116 GLY A N 1
ATOM 844 C CA . GLY A 1 116 ? 13.022 -1.444 -13.267 1.00 93.94 116 GLY A CA 1
ATOM 845 C C . GLY A 1 116 ? 12.973 -1.838 -11.786 1.00 93.94 116 GLY A C 1
ATOM 846 O O . GLY A 1 116 ? 13.742 -2.691 -11.340 1.00 93.94 116 GLY A O 1
ATOM 847 N N . GLY A 1 117 ? 12.141 -1.143 -11.006 1.00 91.81 117 GLY A N 1
ATOM 848 C CA . GLY A 1 117 ? 12.107 -1.256 -9.552 1.00 91.81 117 GLY A CA 1
ATOM 849 C C . GLY A 1 117 ? 11.685 -2.637 -9.042 1.00 91.81 117 GLY A C 1
ATOM 850 O O . GLY A 1 117 ? 11.011 -3.399 -9.726 1.00 91.81 117 GLY A O 1
ATOM 851 N N . GLY A 1 118 ? 12.071 -2.950 -7.803 1.00 95.25 118 GLY A N 1
ATOM 852 C CA . GLY A 1 118 ? 11.672 -4.179 -7.107 1.00 95.25 118 GLY A CA 1
ATOM 853 C C . GLY A 1 118 ? 10.313 -4.070 -6.409 1.00 95.25 118 GLY A C 1
ATOM 854 O O . GLY A 1 118 ? 9.640 -3.046 -6.488 1.00 95.25 118 GLY A O 1
ATOM 855 N N . ALA A 1 119 ? 9.930 -5.110 -5.675 1.00 96.62 119 ALA A N 1
ATOM 856 C CA . ALA A 1 119 ? 8.730 -5.124 -4.844 1.00 96.62 119 ALA A CA 1
ATOM 857 C C . ALA A 1 119 ? 9.080 -5.565 -3.418 1.00 96.62 119 ALA A C 1
ATOM 859 O O . ALA A 1 119 ? 9.972 -6.392 -3.229 1.00 96.62 119 ALA A O 1
ATOM 860 N N . PHE A 1 120 ? 8.386 -5.008 -2.428 1.00 95.38 120 PHE A N 1
ATOM 861 C CA . PHE A 1 120 ? 8.576 -5.363 -1.025 1.00 95.38 120 PHE A CA 1
ATOM 862 C C . PHE A 1 120 ? 7.924 -6.709 -0.689 1.00 95.38 120 PHE A C 1
ATOM 864 O O . PHE A 1 120 ? 6.831 -7.032 -1.166 1.00 95.38 120 PHE A O 1
ATOM 871 N N . ASP A 1 121 ? 8.592 -7.468 0.176 1.00 94.69 121 ASP A N 1
ATOM 872 C CA . ASP A 1 121 ? 8.136 -8.743 0.739 1.00 94.69 121 ASP A CA 1
ATOM 873 C C . ASP A 1 121 ? 8.173 -8.780 2.282 1.00 94.69 121 ASP A C 1
ATOM 875 O O . ASP A 1 121 ? 7.847 -9.798 2.891 1.00 94.69 121 ASP A O 1
ATOM 879 N N . ILE A 1 122 ? 8.522 -7.654 2.909 1.00 90.50 122 ILE A N 1
ATOM 880 C CA . ILE A 1 122 ? 8.550 -7.428 4.364 1.00 90.50 122 ILE A CA 1
ATOM 881 C C . ILE A 1 122 ? 7.209 -6.893 4.886 1.00 90.50 122 ILE A C 1
ATOM 883 O O . ILE A 1 122 ? 6.356 -6.483 4.103 1.00 90.50 122 ILE A O 1
ATOM 887 N N . SER A 1 123 ? 6.993 -6.838 6.204 1.00 86.00 123 SER A N 1
ATOM 888 C CA . SER A 1 123 ? 5.755 -6.247 6.736 1.00 86.00 123 SER A CA 1
ATOM 889 C C . SER A 1 123 ? 5.705 -4.728 6.515 1.00 86.00 123 SER A C 1
ATOM 891 O O . SER A 1 123 ? 6.734 -4.051 6.446 1.00 86.00 123 SER A O 1
ATOM 893 N N . LEU A 1 124 ? 4.497 -4.164 6.416 1.00 81.81 124 LEU A N 1
ATOM 894 C CA . LEU A 1 124 ? 4.344 -2.710 6.324 1.00 81.81 124 LEU A CA 1
ATOM 895 C C . LEU A 1 124 ? 4.723 -2.003 7.633 1.00 81.81 124 LEU A C 1
ATOM 897 O O . LEU A 1 124 ? 5.219 -0.883 7.591 1.00 81.81 124 LEU A O 1
ATOM 901 N N . GLU A 1 125 ? 4.562 -2.662 8.782 1.00 82.19 125 GLU A N 1
ATOM 902 C CA . GLU A 1 125 ? 5.082 -2.175 10.064 1.00 82.19 125 GLU A CA 1
ATOM 903 C C . GLU A 1 125 ? 6.607 -2.028 10.023 1.00 82.19 125 GLU A C 1
ATOM 905 O O . GLU A 1 125 ? 7.121 -0.972 10.386 1.00 82.19 125 GLU A O 1
ATOM 910 N N . GLU A 1 126 ? 7.336 -3.033 9.528 1.00 85.75 126 GLU A N 1
ATOM 911 C CA . GLU A 1 126 ? 8.793 -2.959 9.374 1.00 85.75 126 GLU A CA 1
ATOM 912 C C . GLU A 1 126 ? 9.179 -1.827 8.413 1.00 85.75 126 GLU A C 1
ATOM 914 O O . GLU A 1 126 ? 10.052 -1.011 8.716 1.00 85.75 126 GLU A O 1
ATOM 919 N N . LEU A 1 127 ? 8.470 -1.699 7.288 1.00 84.62 127 LEU A N 1
ATOM 920 C CA . LEU A 1 127 ? 8.701 -0.615 6.338 1.00 84.62 127 LEU A CA 1
ATOM 921 C C . LEU A 1 127 ? 8.479 0.770 6.976 1.00 84.62 127 LEU A C 1
ATOM 923 O O . LEU A 1 127 ? 9.340 1.643 6.849 1.00 84.62 127 LEU A O 1
ATOM 927 N N . ILE A 1 128 ? 7.365 0.969 7.688 1.00 80.06 128 ILE A N 1
ATOM 928 C CA . ILE A 1 128 ? 6.987 2.259 8.288 1.00 80.06 128 ILE A CA 1
ATOM 929 C C . ILE A 1 128 ? 7.872 2.620 9.482 1.00 80.06 128 ILE A C 1
ATOM 931 O O . ILE A 1 128 ? 8.276 3.772 9.613 1.00 80.06 128 ILE A O 1
ATOM 935 N N . THR A 1 129 ? 8.160 1.667 10.365 1.00 73.75 129 THR A N 1
ATOM 936 C CA . THR A 1 129 ? 8.803 1.951 11.660 1.00 73.75 129 THR A CA 1
ATOM 937 C C . THR A 1 129 ? 10.324 1.853 11.611 1.00 73.75 129 THR A C 1
ATOM 939 O O . THR A 1 129 ? 10.998 2.482 12.428 1.00 73.75 129 THR A O 1
ATOM 942 N N . VAL A 1 130 ? 10.881 1.111 10.646 1.00 72.44 130 VAL A N 1
ATOM 943 C CA . VAL A 1 130 ? 12.329 0.883 10.534 1.00 72.44 130 VAL A CA 1
ATOM 944 C C . VAL A 1 130 ? 12.915 1.603 9.325 1.00 72.44 130 VAL A C 1
ATOM 946 O O . VAL A 1 130 ? 13.901 2.330 9.462 1.00 72.44 130 VAL A O 1
ATOM 949 N N . LEU A 1 131 ? 12.327 1.428 8.139 1.00 68.31 131 LEU A N 1
ATOM 950 C CA . LEU A 1 131 ? 12.963 1.879 6.897 1.00 68.31 131 LEU A CA 1
ATOM 951 C C . LEU A 1 131 ? 12.688 3.348 6.571 1.00 68.31 131 LEU A C 1
ATOM 953 O O . LEU A 1 131 ? 13.626 4.077 6.237 1.00 68.31 131 LEU A O 1
ATOM 957 N N . LEU A 1 132 ? 11.445 3.817 6.701 1.00 69.19 132 LEU A N 1
ATOM 958 C CA . LEU A 1 132 ? 11.125 5.218 6.402 1.00 69.19 132 LEU A CA 1
ATOM 959 C C . LEU A 1 132 ? 11.876 6.214 7.301 1.00 69.19 132 LEU A C 1
ATOM 961 O O . LEU A 1 132 ? 12.498 7.126 6.747 1.00 69.19 132 LEU A O 1
ATOM 965 N N . PRO A 1 133 ? 11.950 6.035 8.635 1.00 65.19 133 PRO A N 1
ATOM 966 C CA . PRO A 1 133 ? 12.648 6.980 9.504 1.00 65.19 133 PRO A CA 1
ATOM 967 C C . PRO A 1 133 ? 14.163 6.985 9.273 1.00 65.19 133 PRO A C 1
ATOM 969 O O . PRO A 1 133 ? 14.814 8.002 9.477 1.00 65.19 133 PRO A O 1
ATOM 972 N N . ALA A 1 134 ? 14.742 5.870 8.813 1.00 59.50 134 ALA A N 1
ATOM 973 C CA . ALA A 1 134 ? 16.153 5.809 8.431 1.00 59.50 134 ALA A CA 1
ATOM 974 C C . ALA A 1 134 ? 16.438 6.529 7.097 1.00 59.50 134 ALA A C 1
ATOM 976 O O . ALA A 1 134 ? 17.552 7.005 6.875 1.00 59.50 134 ALA A O 1
ATOM 977 N N . SER A 1 135 ? 15.440 6.608 6.211 1.00 58.41 135 SER A N 1
ATOM 978 C CA . SER A 1 135 ? 15.545 7.258 4.898 1.00 58.41 135 SER A CA 1
ATOM 979 C C . SER A 1 135 ? 15.269 8.769 4.922 1.00 58.41 135 SER A C 1
ATOM 981 O O . SER A 1 135 ? 15.724 9.486 4.029 1.00 58.41 135 SER A O 1
ATOM 983 N N . TYR A 1 136 ? 14.597 9.268 5.966 1.00 52.12 136 TYR A N 1
ATOM 984 C CA . TYR A 1 136 ? 14.404 10.693 6.234 1.00 52.12 136 TYR A CA 1
ATOM 985 C C . TYR A 1 136 ? 15.311 11.131 7.392 1.00 52.12 136 TYR A C 1
ATOM 987 O O . TYR A 1 136 ? 15.017 10.801 8.539 1.00 52.12 136 TYR A O 1
ATOM 995 N N . PRO A 1 137 ? 16.406 11.885 7.159 1.00 51.75 137 PRO A N 1
ATOM 996 C CA . PRO A 1 137 ? 17.196 12.406 8.266 1.00 51.75 137 PRO A CA 1
ATOM 997 C C . PRO A 1 137 ? 16.300 13.266 9.166 1.00 51.75 137 PRO A C 1
ATOM 999 O O . PRO A 1 137 ? 15.652 14.201 8.704 1.00 51.75 137 PRO A O 1
ATOM 1002 N N . THR A 1 138 ? 16.275 12.949 10.460 1.00 58.28 138 THR A N 1
ATOM 1003 C CA . THR A 1 138 ? 15.477 13.651 11.481 1.00 58.28 138 THR A CA 1
ATOM 1004 C C . THR A 1 138 ? 15.942 15.087 11.736 1.00 58.28 138 THR A C 1
ATOM 1006 O O . THR A 1 138 ? 15.328 15.799 12.529 1.00 58.28 138 THR A O 1
ATOM 1009 N N . ASP A 1 139 ? 17.026 15.517 11.089 1.00 51.31 139 ASP A N 1
ATOM 1010 C CA . ASP A 1 139 ? 17.471 16.902 11.112 1.00 51.31 139 ASP A CA 1
ATOM 1011 C C . ASP A 1 139 ? 16.764 17.687 9.996 1.00 51.31 139 ASP A C 1
ATOM 1013 O O . ASP A 1 139 ? 16.990 17.408 8.813 1.00 51.31 139 ASP A O 1
ATOM 1017 N N . PRO A 1 140 ? 15.939 18.701 10.326 1.00 44.94 140 PRO A N 1
ATOM 1018 C CA . PRO A 1 140 ? 15.459 19.630 9.317 1.00 44.94 140 PRO A CA 1
ATOM 1019 C C . PRO A 1 140 ? 16.660 20.336 8.663 1.00 44.94 140 PRO A C 1
ATOM 1021 O O . PRO A 1 140 ? 17.667 20.585 9.339 1.00 44.94 140 PRO A O 1
ATOM 1024 N N . PRO A 1 141 ? 16.584 20.687 7.365 1.00 47.25 141 PRO A N 1
ATOM 1025 C CA . PRO A 1 141 ? 17.623 21.492 6.736 1.00 47.25 141 PRO A CA 1
ATOM 1026 C C . PRO A 1 141 ? 17.817 22.785 7.542 1.00 47.25 141 PRO A C 1
ATOM 1028 O O . PRO A 1 141 ? 16.846 23.481 7.843 1.00 47.25 141 PRO A O 1
ATOM 1031 N N . LYS A 1 142 ? 19.068 23.052 7.938 1.00 46.03 142 LYS A N 1
ATOM 1032 C CA . LYS A 1 142 ? 19.467 24.296 8.612 1.00 46.03 142 LYS A CA 1
ATOM 1033 C C . LYS A 1 142 ? 19.358 25.498 7.685 1.00 46.03 142 LYS A C 1
ATOM 1035 O O . LYS A 1 142 ? 19.701 25.344 6.491 1.00 46.03 142 LYS A O 1
#